Protein AF-A0A9D9C354-F1 (afdb_monomer_lite)

pLDDT: mean 83.54, std 12.0, range [52.19, 97.06]

Secondary structure (DSSP, 8-state):
--EEEEEEETTEEEEEESS-EEEES----SSS-HHHHH-SSS-EEEEE-S--SSTTHHHHHHHHHHSSSPPEEEE-HHHHHHHTTT--

Radius of gyration: 12.57 Å; chains: 1; bounding box: 32×30×29 Å

Foldseek 3Di:
DDWDWADFDDQWIWIDDPAAIETEQDDDGPPPCVLVVHQDPHAYEYENPDDDPDPRVVVVLCCCVVHPDRYHYDYDPVNVVVCVVVVD

Sequence (88 aa):
MNYKVTYIWHDCFVIETDVCLFVFDYWKDTDGKIVDIIDTDKPVYIFVSHQQKDHFISKIFRWASQLSNCPTYIIRFDSARFARHLIQ

Structure (mmCIF, N/CA/C/O backbone):
data_AF-A0A9D9C354-F1
#
_entry.id   AF-A0A9D9C354-F1
#
loop_
_atom_site.group_PDB
_atom_site.id
_atom_site.type_symbol
_atom_site.label_atom_id
_atom_site.label_alt_id
_atom_site.label_comp_id
_atom_site.label_asym_id
_atom_site.label_entity_id
_atom_site.label_seq_id
_atom_site.pdbx_PDB_ins_code
_atom_site.Cartn_x
_atom_site.Cartn_y
_atom_site.Cartn_z
_atom_site.occupancy
_atom_site.B_iso_or_equiv
_atom_site.auth_seq_id
_atom_site.auth_comp_id
_atom_site.auth_asym_id
_atom_site.auth_atom_id
_atom_site.pdbx_PDB_model_num
ATOM 1 N N . MET A 1 1 ? -21.627 7.436 4.863 1.00 67.19 1 MET A N 1
ATOM 2 C CA . MET A 1 1 ? -20.382 6.707 4.554 1.00 67.19 1 MET A CA 1
ATOM 3 C C . MET A 1 1 ? -19.257 7.706 4.638 1.00 67.19 1 MET A C 1
ATOM 5 O O . MET A 1 1 ? -19.265 8.648 3.853 1.00 67.19 1 MET A O 1
ATOM 9 N N . ASN A 1 2 ? -18.362 7.540 5.608 1.00 88.56 2 ASN A N 1
ATOM 10 C CA . ASN A 1 2 ? -17.171 8.369 5.705 1.00 88.56 2 ASN A CA 1
ATOM 11 C C . ASN A 1 2 ? -16.046 7.680 4.935 1.00 88.56 2 ASN A C 1
ATOM 13 O O . ASN A 1 2 ? -15.846 6.471 5.050 1.00 88.56 2 ASN A O 1
ATOM 17 N N . TYR A 1 3 ? -15.344 8.447 4.111 1.00 93.31 3 TYR A N 1
ATOM 18 C CA . TYR A 1 3 ? -14.140 7.985 3.444 1.00 93.31 3 TYR A CA 1
ATOM 19 C C . TYR A 1 3 ? -13.103 9.100 3.456 1.00 93.31 3 TYR A C 1
ATOM 21 O O . TYR A 1 3 ? -13.439 10.283 3.368 1.00 93.31 3 TYR A O 1
ATOM 29 N N . LYS A 1 4 ? -11.836 8.713 3.564 1.00 95.56 4 LYS A N 1
ATOM 30 C CA . LYS A 1 4 ? -10.691 9.616 3.488 1.00 95.56 4 LYS A CA 1
ATOM 31 C C . LYS A 1 4 ? -9.777 9.140 2.374 1.00 95.56 4 LYS A C 1
ATOM 33 O O . LYS A 1 4 ? -9.396 7.975 2.340 1.00 95.56 4 LYS A O 1
ATOM 38 N N . VAL A 1 5 ? -9.415 10.050 1.477 1.00 95.12 5 VAL A N 1
ATOM 39 C CA . VAL A 1 5 ? -8.443 9.781 0.416 1.00 95.12 5 VAL A CA 1
ATOM 40 C C . VAL A 1 5 ? -7.140 10.479 0.772 1.00 95.12 5 VAL A C 1
ATOM 42 O O . VAL A 1 5 ? -7.128 11.685 1.009 1.00 95.12 5 VAL A O 1
ATOM 45 N N . THR A 1 6 ? -6.050 9.721 0.799 1.00 94.00 6 THR A N 1
ATOM 46 C CA . THR A 1 6 ? -4.698 10.241 1.000 1.00 94.00 6 THR A CA 1
ATOM 47 C C . THR A 1 6 ? -3.896 10.007 -0.270 1.00 94.00 6 THR A C 1
ATOM 49 O O . THR A 1 6 ? -3.651 8.866 -0.655 1.00 94.00 6 THR A O 1
ATOM 52 N N . TYR A 1 7 ? -3.493 11.088 -0.929 1.00 91.94 7 TYR A N 1
ATOM 53 C CA . TYR A 1 7 ? -2.544 11.025 -2.034 1.00 91.94 7 TYR A CA 1
ATOM 54 C C . TYR A 1 7 ? -1.134 10.800 -1.481 1.00 91.94 7 TYR A C 1
ATOM 56 O O . TYR A 1 7 ? -0.726 11.498 -0.554 1.00 91.94 7 TYR A O 1
ATOM 64 N N . ILE A 1 8 ? -0.406 9.836 -2.047 1.00 89.12 8 ILE A N 1
ATOM 65 C CA . ILE A 1 8 ? 0.970 9.524 -1.649 1.00 89.12 8 ILE A CA 1
ATOM 66 C C . ILE A 1 8 ? 1.927 10.055 -2.712 1.00 89.12 8 ILE A C 1
ATOM 68 O O . ILE A 1 8 ? 2.701 10.973 -2.445 1.00 89.12 8 ILE A O 1
ATOM 72 N N . TRP A 1 9 ? 1.870 9.497 -3.925 1.00 87.25 9 TRP A N 1
ATOM 73 C CA . TRP A 1 9 ? 2.781 9.868 -5.005 1.00 87.25 9 TRP A CA 1
ATOM 74 C C . TRP A 1 9 ? 2.337 9.296 -6.361 1.00 87.25 9 TRP A C 1
ATOM 76 O O . TRP A 1 9 ? 2.126 8.091 -6.476 1.00 87.25 9 TRP A O 1
ATOM 86 N N . HIS A 1 10 ? 2.271 10.135 -7.401 1.00 87.56 10 HIS A N 1
ATOM 87 C CA . HIS A 1 10 ? 1.859 9.778 -8.769 1.00 87.56 10 HIS A CA 1
ATOM 88 C C . HIS A 1 10 ? 0.510 9.046 -8.793 1.00 87.56 10 HIS A C 1
ATOM 90 O O . HIS A 1 10 ? -0.500 9.651 -8.456 1.00 87.56 10 HIS A O 1
ATOM 96 N N . ASP A 1 11 ? 0.477 7.760 -9.145 1.00 86.88 11 ASP A N 1
ATOM 97 C CA . ASP A 1 11 ? -0.765 6.977 -9.210 1.00 86.88 11 ASP A CA 1
ATOM 98 C C . ASP A 1 11 ? -1.122 6.349 -7.856 1.00 86.88 11 ASP A C 1
ATOM 100 O O . ASP A 1 11 ? -2.152 5.692 -7.723 1.00 86.88 11 ASP A O 1
ATOM 104 N N . CYS A 1 12 ? -0.291 6.568 -6.830 1.00 89.88 12 CYS A N 1
ATOM 105 C CA . CYS A 1 12 ? -0.485 5.990 -5.514 1.00 89.88 12 CYS A CA 1
ATOM 106 C C . CYS A 1 12 ? -1.377 6.851 -4.622 1.00 89.88 12 CYS A C 1
ATOM 108 O O . CYS A 1 12 ? -1.016 7.964 -4.220 1.00 89.88 12 CYS A O 1
ATOM 110 N N . PHE A 1 13 ? -2.501 6.269 -4.214 1.00 92.50 13 PHE A N 1
ATOM 111 C CA . PHE A 1 13 ? -3.405 6.819 -3.214 1.00 92.50 13 PHE A CA 1
ATOM 112 C C . PHE A 1 13 ? -3.932 5.723 -2.287 1.00 92.50 13 PHE A C 1
ATOM 114 O O . PHE A 1 13 ? -4.032 4.551 -2.658 1.00 92.50 13 PHE A O 1
ATOM 121 N N . VAL A 1 14 ? -4.273 6.131 -1.067 1.00 95.12 14 VAL A N 1
ATOM 122 C CA . VAL A 1 14 ? -4.909 5.288 -0.057 1.00 95.12 14 VAL A CA 1
ATOM 123 C C . VAL A 1 14 ? -6.324 5.787 0.175 1.00 95.12 14 VAL A C 1
ATOM 125 O O . VAL A 1 14 ? -6.532 6.976 0.418 1.00 95.12 14 VAL A O 1
ATOM 128 N N . ILE A 1 15 ? -7.293 4.883 0.116 1.00 96.06 15 ILE A N 1
ATOM 129 C CA . ILE A 1 15 ? -8.675 5.148 0.503 1.00 96.06 15 ILE A CA 1
ATOM 130 C C . ILE A 1 15 ? -8.926 4.424 1.814 1.00 96.06 15 ILE A C 1
ATOM 132 O O . ILE A 1 15 ? -8.917 3.197 1.862 1.00 96.06 15 ILE A O 1
ATOM 136 N N . GLU A 1 16 ? -9.178 5.189 2.865 1.00 96.50 16 GLU A N 1
ATOM 137 C CA . GLU A 1 16 ? -9.626 4.665 4.143 1.00 96.50 16 GLU A CA 1
ATOM 138 C C . GLU A 1 16 ? -11.146 4.782 4.244 1.00 96.50 16 GLU A C 1
ATOM 140 O O . GLU A 1 16 ? -11.728 5.840 3.988 1.00 96.50 16 GLU A O 1
ATOM 145 N N . THR A 1 17 ? -11.780 3.685 4.643 1.00 95.94 17 THR A N 1
ATOM 146 C CA . THR A 1 17 ? -13.203 3.622 4.980 1.00 95.94 17 THR A CA 1
ATOM 147 C C . THR A 1 17 ? -13.377 3.190 6.434 1.00 95.94 17 THR A C 1
ATOM 149 O O . THR A 1 17 ? -12.420 2.807 7.116 1.00 95.94 17 THR A O 1
ATOM 152 N N . ASP A 1 18 ? -14.620 3.189 6.909 1.00 95.12 18 ASP A N 1
ATOM 153 C CA . ASP A 1 18 ? -14.951 2.706 8.252 1.00 95.12 18 ASP A CA 1
ATOM 154 C C . ASP A 1 18 ? -14.593 1.216 8.452 1.00 95.12 18 ASP A C 1
ATOM 156 O O . ASP A 1 18 ? -14.313 0.804 9.574 1.00 95.12 18 ASP A O 1
ATOM 160 N N . VAL A 1 19 ? -14.544 0.416 7.376 1.00 95.31 19 VAL A N 1
ATOM 161 C CA . VAL A 1 19 ? -14.415 -1.053 7.451 1.00 95.31 19 VAL A CA 1
ATOM 162 C C . VAL A 1 19 ? -13.155 -1.631 6.807 1.00 95.31 19 VAL A C 1
ATOM 164 O O . VAL A 1 19 ? -12.823 -2.777 7.080 1.00 95.31 19 VAL A O 1
ATOM 167 N N . CYS A 1 20 ? -12.468 -0.893 5.935 1.00 96.00 20 CYS A N 1
ATOM 168 C CA . CYS A 1 20 ? -11.295 -1.388 5.205 1.00 96.00 20 CYS A CA 1
ATOM 169 C C . CYS A 1 20 ? -10.462 -0.256 4.597 1.00 96.00 20 CYS A C 1
ATOM 171 O O . CYS A 1 20 ? -10.914 0.894 4.523 1.00 96.00 20 CYS A O 1
ATOM 173 N N . LEU A 1 21 ? -9.257 -0.604 4.145 1.00 97.06 21 LEU A N 1
ATOM 174 C CA . LEU A 1 21 ? -8.366 0.279 3.406 1.00 97.06 21 LEU A CA 1
ATOM 175 C C . LEU A 1 21 ? -8.066 -0.285 2.022 1.00 97.06 21 LEU A C 1
ATOM 177 O O . LEU A 1 21 ? -7.895 -1.492 1.843 1.00 97.06 21 LEU A O 1
ATOM 181 N N . PHE A 1 22 ? -7.932 0.618 1.059 1.00 96.50 22 PHE A N 1
ATOM 182 C CA . PHE A 1 22 ? -7.496 0.311 -0.295 1.00 96.50 22 PHE A CA 1
ATOM 183 C C . PHE A 1 22 ? -6.239 1.111 -0.621 1.00 96.50 22 PHE A C 1
ATOM 185 O O . PHE A 1 22 ? -6.235 2.330 -0.474 1.00 96.50 22 PHE A O 1
ATOM 192 N N . VAL A 1 23 ? -5.191 0.440 -1.086 1.00 94.75 23 VAL A N 1
ATOM 193 C CA . VAL A 1 23 ? -3.939 1.045 -1.554 1.00 94.75 23 VAL A CA 1
ATOM 194 C C . VAL A 1 23 ? -3.823 0.781 -3.045 1.00 94.75 23 VAL A C 1
ATOM 196 O O . VAL A 1 23 ? -3.933 -0.367 -3.468 1.00 94.75 23 VAL A O 1
ATOM 199 N N . PHE A 1 24 ? -3.584 1.814 -3.843 1.00 92.56 24 PHE A N 1
ATOM 200 C CA . PHE A 1 24 ? -3.455 1.689 -5.295 1.00 92.56 24 PHE A CA 1
ATOM 201 C C . PHE A 1 24 ? -2.032 1.992 -5.744 1.00 92.56 24 PHE A C 1
ATOM 203 O O . PHE A 1 24 ? -1.421 2.914 -5.222 1.00 92.56 24 PHE A O 1
ATOM 210 N N . ASP A 1 25 ? -1.514 1.203 -6.690 1.00 88.88 25 ASP A N 1
ATOM 211 C CA . ASP A 1 25 ? -0.331 1.482 -7.522 1.00 88.88 25 ASP A CA 1
ATOM 212 C C . ASP A 1 25 ? 0.889 2.042 -6.781 1.00 88.88 25 ASP A C 1
ATOM 214 O O . ASP A 1 25 ? 1.618 2.908 -7.276 1.00 88.88 25 ASP A O 1
ATOM 218 N N . TYR A 1 26 ? 1.135 1.504 -5.583 1.00 88.75 26 TYR A N 1
ATOM 219 C CA . TYR A 1 26 ? 2.260 1.906 -4.759 1.00 88.75 26 TYR A CA 1
ATOM 220 C C . TYR A 1 26 ? 3.586 1.715 -5.497 1.00 88.75 26 TYR A C 1
ATOM 222 O O . TYR A 1 26 ? 4.051 0.592 -5.704 1.00 88.75 26 TYR A O 1
ATOM 230 N N . TRP A 1 27 ? 4.212 2.844 -5.826 1.00 80.88 27 TRP A N 1
ATOM 231 C CA . TRP A 1 27 ? 5.604 2.900 -6.243 1.00 80.88 27 TRP A CA 1
ATOM 232 C C . TRP A 1 27 ? 6.443 3.323 -5.055 1.00 80.88 27 TRP A C 1
ATOM 234 O O . TRP A 1 27 ? 7.059 2.508 -4.386 1.00 80.88 27 TRP A O 1
ATOM 244 N N . LYS A 1 28 ? 6.434 4.613 -4.734 1.00 79.56 28 LYS A N 1
ATOM 245 C CA . LYS A 1 28 ? 7.372 5.222 -3.807 1.00 79.56 28 LYS A CA 1
ATOM 246 C C . LYS A 1 28 ? 6.628 5.945 -2.703 1.00 79.56 28 LYS A C 1
ATOM 248 O O . LYS A 1 28 ? 5.669 6.661 -2.961 1.00 79.56 28 LYS A O 1
ATOM 253 N N . ASP A 1 29 ? 7.178 5.833 -1.506 1.00 77.06 29 ASP A N 1
ATOM 254 C CA . ASP A 1 29 ? 6.887 6.723 -0.398 1.00 77.06 29 ASP A CA 1
ATOM 255 C C . ASP A 1 29 ? 8.130 7.563 -0.101 1.00 77.06 29 ASP A C 1
ATOM 257 O O . ASP A 1 29 ? 9.169 7.029 0.291 1.00 77.06 29 ASP A O 1
ATOM 261 N N . THR A 1 30 ? 8.070 8.865 -0.373 1.00 71.56 30 THR A N 1
ATOM 262 C CA . THR A 1 30 ? 9.164 9.790 -0.037 1.00 71.56 30 THR A CA 1
ATOM 263 C C . THR A 1 30 ? 9.176 10.161 1.436 1.00 71.56 30 THR A C 1
ATOM 265 O O . THR A 1 30 ? 10.241 10.474 1.960 1.00 71.56 30 THR A O 1
ATOM 268 N N . ASP A 1 31 ? 8.015 10.104 2.082 1.00 75.75 31 ASP A N 1
ATOM 269 C CA . ASP A 1 31 ? 7.81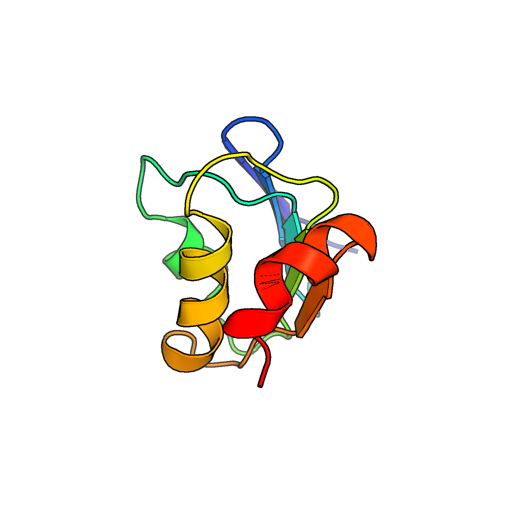1 10.577 3.446 1.00 75.75 31 ASP A CA 1
ATOM 270 C C . ASP A 1 31 ? 7.823 9.428 4.463 1.00 75.75 31 ASP A C 1
ATOM 272 O O . ASP A 1 31 ? 7.920 9.679 5.661 1.00 75.75 31 ASP A O 1
ATOM 276 N N . GLY A 1 32 ? 7.724 8.181 3.996 1.00 76.81 32 GLY A N 1
ATOM 277 C CA . GLY A 1 32 ? 7.708 6.971 4.822 1.00 76.81 32 GLY A CA 1
ATOM 278 C C . GLY A 1 32 ? 6.417 6.766 5.621 1.00 76.81 32 GLY A C 1
ATOM 279 O O . GLY A 1 32 ? 6.395 5.930 6.516 1.00 76.81 32 GLY A O 1
ATOM 280 N N . LYS A 1 33 ? 5.357 7.520 5.316 1.00 81.44 33 LYS A N 1
ATOM 281 C CA . LYS A 1 33 ? 4.111 7.577 6.094 1.00 81.44 33 LYS A CA 1
ATOM 282 C C . LYS A 1 33 ? 3.084 6.521 5.706 1.00 81.44 33 LYS A C 1
ATOM 284 O O . LYS A 1 33 ? 2.089 6.371 6.406 1.00 81.44 33 LYS A O 1
ATOM 289 N N . ILE A 1 34 ? 3.252 5.820 4.584 1.00 88.50 34 ILE A N 1
ATOM 290 C CA . ILE A 1 34 ? 2.225 4.889 4.113 1.00 88.50 34 ILE A CA 1
ATOM 291 C C . ILE A 1 34 ? 2.036 3.734 5.090 1.00 88.50 34 ILE A C 1
ATOM 293 O O . ILE A 1 34 ? 0.902 3.328 5.311 1.00 88.50 34 ILE A O 1
ATOM 297 N N . VAL A 1 35 ? 3.123 3.252 5.706 1.00 87.75 35 VAL A N 1
ATOM 298 C CA . VAL A 1 35 ? 3.067 2.171 6.697 1.00 87.75 35 VAL A CA 1
ATOM 299 C C . VAL A 1 35 ? 2.244 2.612 7.905 1.00 87.75 35 VAL A C 1
ATOM 301 O O . VAL A 1 35 ? 1.348 1.880 8.301 1.00 87.75 35 VAL A O 1
ATOM 304 N N . ASP A 1 36 ? 2.434 3.841 8.387 1.00 89.69 36 ASP A N 1
ATOM 305 C CA . ASP A 1 36 ? 1.651 4.400 9.499 1.00 89.69 36 ASP A CA 1
ATOM 306 C C . ASP A 1 36 ? 0.151 4.530 9.175 1.00 89.69 36 ASP A C 1
ATOM 308 O O . ASP A 1 36 ? -0.684 4.566 10.076 1.00 89.69 36 ASP A O 1
ATOM 312 N N . ILE A 1 37 ? -0.209 4.628 7.890 1.00 90.25 37 ILE A N 1
ATOM 313 C CA . ILE A 1 37 ? -1.608 4.698 7.442 1.00 90.25 37 ILE A CA 1
ATOM 314 C C . ILE A 1 37 ? -2.224 3.297 7.342 1.00 90.25 37 ILE A C 1
ATOM 316 O O . ILE A 1 37 ? -3.405 3.128 7.641 1.00 90.25 37 ILE A O 1
ATOM 320 N N . ILE A 1 38 ? -1.456 2.313 6.868 1.00 92.81 38 ILE A N 1
ATOM 321 C CA . ILE A 1 38 ? -1.969 0.977 6.527 1.00 92.81 38 ILE A CA 1
ATOM 322 C C . ILE A 1 38 ? -1.736 -0.067 7.623 1.00 92.81 38 ILE A C 1
ATOM 324 O O . ILE A 1 38 ? -2.290 -1.158 7.522 1.00 92.81 38 ILE A O 1
ATOM 328 N N . ASP A 1 39 ? -0.940 0.233 8.650 1.00 93.25 39 ASP A N 1
ATOM 329 C CA . ASP A 1 39 ? -0.794 -0.625 9.826 1.00 93.25 39 ASP A CA 1
ATOM 330 C C . ASP A 1 39 ? -1.993 -0.431 10.759 1.00 93.25 39 ASP A C 1
ATOM 332 O O . ASP A 1 39 ? -2.060 0.475 11.589 1.00 93.25 39 ASP A O 1
ATOM 336 N N . THR A 1 40 ? -3.011 -1.255 10.540 1.00 91.94 40 THR A N 1
ATOM 337 C CA . THR A 1 40 ? -4.302 -1.179 11.218 1.00 91.94 40 THR A CA 1
ATOM 338 C C . THR A 1 40 ? -4.923 -2.567 11.325 1.00 91.94 40 THR A C 1
ATOM 340 O O . THR A 1 40 ? -4.599 -3.474 10.559 1.00 91.94 40 THR A O 1
ATOM 343 N N . ASP A 1 41 ? -5.874 -2.723 12.243 1.00 93.44 41 ASP A N 1
ATOM 344 C CA . ASP A 1 41 ? -6.659 -3.951 12.379 1.00 93.44 41 ASP A CA 1
ATOM 345 C C . ASP A 1 41 ? -7.651 -4.142 11.219 1.00 93.44 41 ASP A C 1
ATOM 347 O O . ASP A 1 41 ? -8.122 -5.253 10.961 1.00 93.44 41 ASP A O 1
ATOM 351 N N . LYS A 1 42 ? -7.984 -3.067 10.489 1.00 94.81 42 LYS A N 1
ATOM 352 C CA . LYS A 1 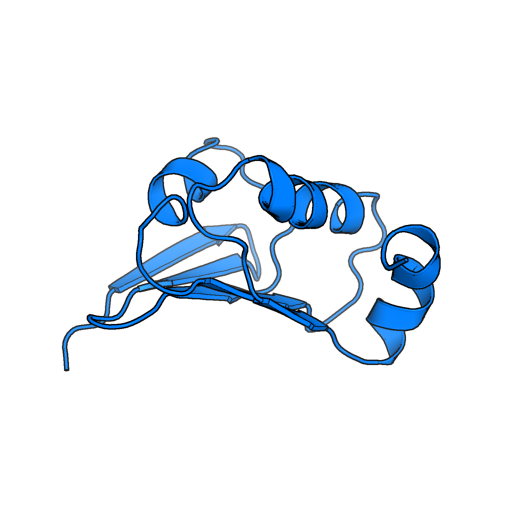42 ? -8.892 -3.138 9.339 1.00 94.81 42 LYS A CA 1
ATOM 353 C C . LYS A 1 42 ? -8.256 -3.952 8.199 1.00 94.81 42 LYS A C 1
ATOM 355 O O . LYS A 1 42 ? -7.056 -3.839 7.961 1.00 94.81 42 LYS A O 1
ATOM 360 N N . PRO A 1 43 ? -9.044 -4.720 7.428 1.00 96.06 43 PRO A N 1
ATOM 361 C CA . PRO A 1 43 ? -8.561 -5.349 6.206 1.00 96.06 43 PRO A CA 1
ATOM 362 C C . PRO A 1 43 ? -7.949 -4.329 5.239 1.00 96.06 43 PRO A C 1
ATOM 364 O O . PRO A 1 43 ? -8.571 -3.307 4.930 1.00 96.06 43 PRO A O 1
ATOM 367 N N . VAL A 1 44 ? -6.758 -4.643 4.730 1.00 96.56 44 VAL A N 1
ATOM 368 C CA . VAL A 1 44 ? -6.032 -3.830 3.749 1.00 96.56 44 VAL A CA 1
ATOM 369 C C . VAL A 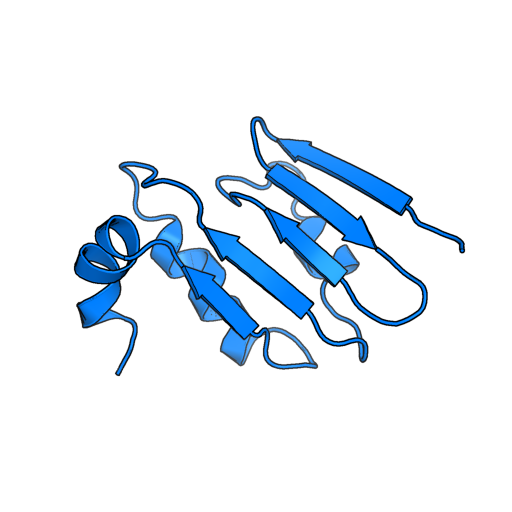1 44 ? -5.991 -4.566 2.416 1.00 96.56 44 VAL A C 1
ATOM 371 O O . VAL A 1 44 ? -5.556 -5.715 2.341 1.00 96.56 44 VAL A O 1
ATOM 374 N N . TYR A 1 45 ? -6.408 -3.889 1.352 1.00 95.81 45 TYR A N 1
ATOM 375 C CA . TYR A 1 45 ? -6.363 -4.397 -0.014 1.00 95.81 45 TYR A CA 1
ATOM 376 C C . TYR A 1 45 ? -5.389 -3.572 -0.846 1.00 95.81 45 TYR A C 1
ATOM 378 O O . TYR A 1 45 ? -5.497 -2.349 -0.906 1.00 95.81 45 TYR A O 1
ATOM 386 N N . ILE A 1 46 ? -4.456 -4.238 -1.517 1.00 93.44 46 ILE A N 1
ATOM 387 C CA . ILE A 1 46 ? -3.424 -3.595 -2.331 1.00 93.44 46 ILE A CA 1
ATOM 388 C C . ILE A 1 46 ? -3.677 -3.924 -3.795 1.00 93.44 46 ILE A C 1
ATOM 390 O O . ILE A 1 46 ? -3.585 -5.083 -4.198 1.00 93.44 46 ILE A O 1
ATOM 394 N N . PHE A 1 47 ? -3.962 -2.906 -4.598 1.00 92.62 47 PHE A N 1
ATOM 395 C CA . PHE A 1 47 ? -4.164 -3.018 -6.035 1.00 92.62 47 PHE A CA 1
ATOM 396 C C . PHE A 1 47 ? -2.887 -2.689 -6.797 1.00 92.62 47 PHE A C 1
ATOM 398 O O . PHE A 1 47 ? -2.283 -1.636 -6.597 1.00 92.62 47 PHE A O 1
ATOM 405 N N . VAL A 1 48 ? -2.522 -3.578 -7.719 1.00 88.62 48 VAL A N 1
ATOM 406 C CA . VAL A 1 48 ? -1.421 -3.375 -8.667 1.00 88.62 48 VAL A CA 1
ATOM 407 C C . VAL A 1 48 ? -1.997 -3.430 -10.078 1.00 88.62 48 VAL A C 1
ATOM 409 O O . VAL A 1 48 ? -2.193 -4.512 -10.646 1.00 88.62 48 VAL A O 1
ATOM 412 N N . SER A 1 49 ? -2.319 -2.257 -10.624 1.00 85.44 49 SER A N 1
ATOM 413 C CA . SER A 1 49 ? -3.018 -2.092 -11.900 1.00 85.44 49 SER A CA 1
ATOM 414 C C . SER A 1 49 ? -2.090 -2.212 -13.107 1.00 85.44 49 SER A C 1
ATOM 416 O O . SER A 1 49 ? -2.515 -2.687 -14.160 1.00 85.44 49 SER A O 1
ATOM 418 N N . HIS A 1 50 ? -0.821 -1.830 -12.966 1.00 77.25 50 HIS A N 1
ATOM 419 C CA . HIS A 1 50 ? 0.168 -1.865 -14.038 1.00 77.25 50 HIS A CA 1
ATOM 420 C C . HIS A 1 50 ? 1.560 -2.207 -13.507 1.00 77.25 50 HIS A C 1
ATOM 422 O O . HIS A 1 50 ? 1.846 -2.129 -12.313 1.00 77.25 50 HIS A O 1
ATOM 428 N N . GLN A 1 51 ? 2.443 -2.612 -14.417 1.00 67.00 51 GLN A N 1
ATOM 429 C CA . GLN A 1 51 ? 3.834 -2.847 -14.077 1.00 67.00 51 GLN A CA 1
ATOM 430 C C . GLN A 1 51 ? 4.613 -1.544 -14.004 1.00 67.00 51 GLN A C 1
A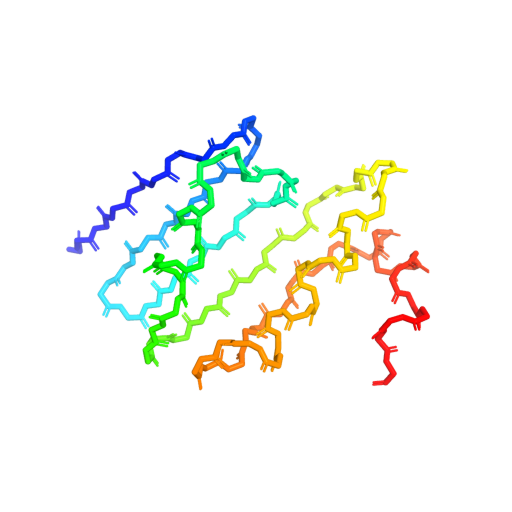TOM 432 O O . GLN A 1 51 ? 4.780 -0.849 -15.006 1.00 67.00 51 GLN A O 1
ATOM 437 N N . GLN A 1 52 ? 5.196 -1.289 -12.844 1.00 64.56 52 GLN A N 1
ATOM 438 C CA . GLN A 1 52 ? 6.299 -0.350 -12.720 1.00 64.56 52 GLN A CA 1
ATOM 439 C C . GLN A 1 52 ? 7.594 -1.131 -12.965 1.00 64.56 52 GLN A C 1
ATOM 441 O O . GLN A 1 52 ? 7.777 -2.228 -12.440 1.00 64.56 52 GLN A O 1
ATOM 446 N N . LYS A 1 53 ? 8.469 -0.607 -13.829 1.00 58.03 53 LYS A N 1
ATOM 447 C CA . LYS A 1 53 ? 9.642 -1.322 -14.373 1.00 58.03 53 LYS A CA 1
ATOM 448 C C . LYS A 1 53 ? 10.745 -1.625 -13.348 1.00 58.03 53 LYS A C 1
ATOM 450 O O . LYS A 1 53 ? 11.719 -2.293 -13.684 1.00 58.03 53 LYS A O 1
ATOM 455 N N . ASP A 1 54 ? 10.571 -1.196 -12.106 1.00 54.34 54 ASP A N 1
ATOM 456 C CA . ASP A 1 54 ? 11.612 -1.183 -11.086 1.00 54.34 54 ASP A CA 1
ATOM 457 C C . ASP A 1 54 ? 11.211 -2.104 -9.919 1.00 54.34 54 ASP A C 1
ATOM 459 O O . ASP A 1 54 ? 10.033 -2.403 -9.741 1.00 54.34 54 ASP A O 1
ATOM 463 N N . HIS A 1 55 ? 12.174 -2.553 -9.103 1.00 58.41 55 HIS A N 1
ATOM 464 C CA . HIS A 1 55 ? 12.058 -3.560 -8.021 1.00 58.41 55 HIS A CA 1
ATOM 465 C C . HIS A 1 55 ? 10.993 -3.315 -6.909 1.00 58.41 55 HIS A C 1
ATOM 467 O O . HIS A 1 55 ? 11.031 -3.956 -5.857 1.00 58.41 55 HIS A O 1
ATOM 473 N N . PHE A 1 56 ? 10.037 -2.409 -7.094 1.00 59.78 56 PHE A N 1
ATOM 474 C CA . PHE A 1 56 ? 9.033 -1.979 -6.123 1.00 59.78 56 PHE A CA 1
ATOM 475 C C . PHE A 1 56 ? 7.968 -3.011 -5.779 1.00 59.78 56 PHE A C 1
ATOM 477 O O . PHE A 1 56 ? 7.545 -3.062 -4.625 1.00 59.78 56 PHE A O 1
ATOM 484 N N . ILE A 1 57 ? 7.632 -3.906 -6.709 1.00 64.06 57 ILE A N 1
ATOM 485 C CA . ILE A 1 57 ? 6.744 -5.040 -6.425 1.00 64.06 57 ILE A CA 1
ATOM 486 C C . ILE A 1 57 ? 7.276 -5.855 -5.228 1.00 64.06 57 ILE A C 1
ATOM 488 O O . ILE A 1 57 ? 6.504 -6.306 -4.391 1.00 64.06 57 ILE A O 1
ATOM 492 N N . SER A 1 58 ? 8.600 -5.971 -5.060 1.00 69.00 58 SER A N 1
ATOM 493 C CA . SER A 1 58 ? 9.173 -6.683 -3.907 1.00 69.00 58 SER A CA 1
ATOM 494 C C . SER A 1 58 ? 8.933 -5.990 -2.562 1.00 69.00 58 SER A C 1
ATOM 496 O O . SER A 1 58 ? 8.845 -6.666 -1.539 1.00 69.00 58 SER A O 1
ATOM 498 N N . LYS A 1 59 ? 8.812 -4.655 -2.534 1.00 77.38 59 LYS A N 1
ATOM 499 C CA . LYS A 1 59 ? 8.613 -3.903 -1.289 1.00 77.38 59 LYS A CA 1
ATOM 500 C C . LYS A 1 59 ? 7.202 -4.080 -0.749 1.00 77.38 59 LYS A C 1
ATOM 502 O O . LYS A 1 59 ? 7.070 -4.327 0.443 1.00 77.38 59 LYS A O 1
ATOM 507 N N . ILE A 1 60 ? 6.182 -4.019 -1.609 1.00 83.12 60 ILE A N 1
ATOM 508 C CA . ILE A 1 60 ? 4.792 -4.188 -1.162 1.00 83.12 60 ILE A CA 1
ATOM 509 C C . ILE A 1 60 ? 4.556 -5.570 -0.562 1.00 83.12 60 ILE A C 1
ATOM 511 O O . ILE A 1 60 ? 3.808 -5.682 0.398 1.00 83.12 60 ILE A O 1
ATOM 515 N N . PHE A 1 61 ? 5.227 -6.616 -1.057 1.00 84.50 61 PHE A N 1
ATOM 516 C CA . PHE A 1 61 ? 5.092 -7.966 -0.504 1.00 84.50 61 PHE A CA 1
ATOM 517 C C . PHE A 1 61 ? 5.746 -8.133 0.868 1.00 84.50 61 PHE A C 1
ATOM 519 O O . PHE A 1 61 ? 5.332 -8.996 1.635 1.00 84.50 61 PHE A O 1
ATOM 526 N N . ARG A 1 62 ? 6.720 -7.287 1.233 1.00 84.56 62 ARG A N 1
ATOM 527 C CA . ARG A 1 62 ? 7.286 -7.307 2.592 1.00 84.56 62 ARG A CA 1
ATOM 528 C C . ARG A 1 62 ? 6.257 -6.904 3.643 1.00 84.56 62 ARG A C 1
ATOM 530 O O . ARG A 1 62 ? 6.364 -7.367 4.776 1.00 84.56 62 ARG A O 1
ATOM 537 N N . TRP A 1 63 ? 5.242 -6.122 3.272 1.00 88.69 63 TRP A N 1
ATOM 538 C CA . TRP A 1 63 ? 4.169 -5.725 4.183 1.00 88.69 63 TRP A CA 1
ATOM 539 C C . TRP A 1 63 ? 3.387 -6.905 4.756 1.00 88.69 63 TRP A C 1
ATOM 541 O O . TRP A 1 63 ? 2.968 -6.823 5.904 1.00 88.69 63 TRP A O 1
ATOM 551 N N . ALA A 1 64 ? 3.316 -8.038 4.050 1.00 86.56 64 ALA A N 1
ATOM 552 C CA . ALA A 1 64 ? 2.753 -9.279 4.589 1.00 86.56 64 ALA A CA 1
ATOM 553 C C . ALA A 1 64 ? 3.429 -9.762 5.885 1.00 86.56 64 ALA A C 1
ATOM 555 O O . ALA A 1 64 ? 2.811 -10.474 6.667 1.00 86.56 64 ALA A O 1
ATOM 556 N N . SER A 1 65 ? 4.684 -9.367 6.119 1.00 85.50 65 SER A N 1
ATOM 557 C CA . SER A 1 65 ? 5.439 -9.672 7.343 1.00 85.50 65 SER A CA 1
ATOM 558 C C . SER A 1 65 ? 5.604 -8.490 8.303 1.00 85.50 65 SER A C 1
ATOM 560 O O . SER A 1 65 ? 6.097 -8.686 9.409 1.00 85.50 65 SER A O 1
ATOM 562 N N . GLN A 1 66 ? 5.266 -7.269 7.879 1.00 86.25 66 GLN A N 1
ATOM 563 C CA . GLN A 1 66 ? 5.538 -6.041 8.640 1.00 86.25 66 GLN A CA 1
ATOM 564 C C . GLN A 1 66 ? 4.288 -5.433 9.271 1.00 86.25 66 GLN A C 1
ATOM 566 O O . GLN A 1 66 ? 4.414 -4.764 10.289 1.00 86.25 66 GLN A O 1
ATOM 571 N N . LEU A 1 67 ? 3.121 -5.628 8.658 1.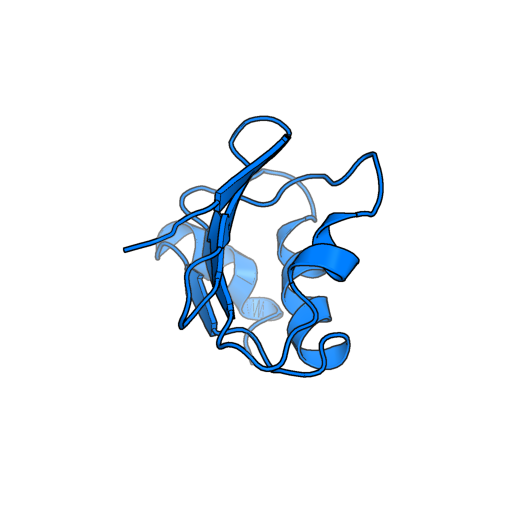00 88.12 67 LEU A N 1
ATOM 572 C CA . LEU A 1 67 ? 1.863 -5.081 9.151 1.00 88.12 67 LEU A CA 1
ATOM 573 C C . LEU A 1 67 ? 1.222 -6.026 10.162 1.00 88.12 67 LEU A C 1
ATOM 575 O O . LEU A 1 67 ? 1.349 -7.248 10.057 1.00 88.12 67 LEU A O 1
ATOM 579 N N . SER A 1 68 ? 0.476 -5.444 11.096 1.00 88.00 68 SER A N 1
ATOM 580 C CA . SER A 1 68 ? -0.292 -6.182 12.101 1.00 88.00 68 SER A CA 1
ATOM 581 C C . SER A 1 68 ? -1.343 -7.093 11.459 1.00 88.00 68 SER A C 1
ATOM 583 O O . SER A 1 68 ? -1.570 -8.211 11.925 1.00 88.00 68 SER A O 1
ATOM 585 N N . ASN A 1 69 ? -1.947 -6.645 10.353 1.00 90.06 69 ASN A N 1
ATOM 586 C CA . ASN A 1 69 ? -2.876 -7.429 9.551 1.00 90.06 69 ASN A CA 1
ATOM 587 C C . ASN A 1 69 ? -2.289 -7.720 8.163 1.00 90.06 69 ASN A C 1
ATOM 589 O O . ASN A 1 69 ? -1.824 -6.813 7.469 1.00 90.06 69 ASN A O 1
ATOM 593 N N . CYS A 1 70 ? -2.324 -8.988 7.744 1.00 90.69 70 CYS A N 1
ATOM 594 C CA . CYS A 1 70 ? -1.773 -9.396 6.456 1.00 90.69 70 CYS A CA 1
ATOM 595 C C . CYS A 1 70 ? -2.642 -8.837 5.311 1.00 90.69 70 CYS A C 1
ATOM 597 O O . CYS A 1 70 ? -3.835 -9.152 5.233 1.00 90.69 70 CYS A O 1
ATOM 599 N N . PRO A 1 71 ? -2.082 -8.014 4.407 1.00 93.44 71 PRO A N 1
ATOM 600 C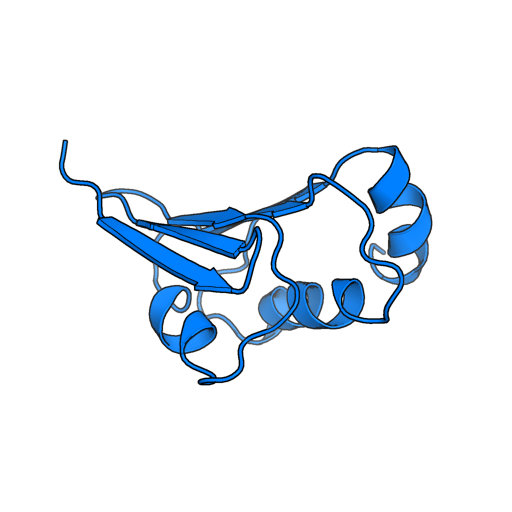 CA . PRO A 1 71 ? -2.844 -7.404 3.335 1.00 93.44 71 PRO A CA 1
ATOM 601 C C . PRO A 1 71 ? -3.205 -8.416 2.244 1.00 93.44 71 PRO A C 1
ATOM 603 O O . PRO A 1 71 ? -2.460 -9.342 1.922 1.00 93.44 71 PRO A O 1
ATOM 606 N N . THR A 1 72 ? -4.350 -8.186 1.609 1.00 94.12 72 THR A N 1
ATOM 607 C CA . THR A 1 72 ? -4.781 -8.923 0.421 1.00 94.12 72 THR A CA 1
ATOM 608 C C . THR A 1 72 ? -4.296 -8.209 -0.837 1.00 94.12 72 THR A C 1
ATOM 610 O O . THR A 1 72 ? -4.601 -7.036 -1.050 1.00 94.12 72 THR A O 1
ATOM 613 N N . TYR A 1 73 ? -3.577 -8.915 -1.707 1.00 90.81 73 TYR A N 1
ATOM 614 C CA . TYR A 1 73 ? -3.048 -8.354 -2.952 1.00 90.81 73 TYR A CA 1
ATOM 615 C C . TYR A 1 73 ? -3.959 -8.684 -4.139 1.00 90.81 73 TYR A C 1
ATOM 617 O O . TYR A 1 73 ? -4.236 -9.848 -4.422 1.00 90.81 73 TYR A O 1
ATOM 625 N N . ILE A 1 74 ? -4.385 -7.656 -4.871 1.00 91.75 74 ILE A N 1
ATOM 626 C CA . ILE A 1 74 ? -5.191 -7.750 -6.089 1.00 91.75 74 ILE A CA 1
ATOM 627 C C . ILE A 1 74 ? -4.326 -7.257 -7.249 1.00 91.75 74 ILE A C 1
ATOM 629 O O . ILE A 1 74 ? -4.123 -6.060 -7.452 1.00 91.75 74 ILE A O 1
ATOM 633 N N . ILE A 1 75 ? -3.770 -8.202 -8.001 1.00 87.25 75 ILE A N 1
ATOM 634 C CA . ILE A 1 75 ? -2.727 -7.932 -8.993 1.00 87.25 75 ILE A CA 1
ATOM 635 C C . ILE A 1 75 ? -3.254 -8.265 -10.384 1.00 87.25 75 ILE A C 1
ATOM 637 O O . ILE A 1 75 ? -3.777 -9.357 -10.617 1.00 87.25 75 ILE A O 1
ATOM 641 N N . ARG A 1 76 ? -3.077 -7.341 -11.333 1.00 84.62 76 ARG A N 1
ATOM 642 C CA . ARG A 1 76 ? -3.377 -7.594 -12.746 1.00 84.62 76 ARG A CA 1
ATOM 643 C C . ARG A 1 76 ? -2.557 -8.782 -13.275 1.00 84.62 76 ARG A C 1
ATOM 645 O O . ARG A 1 76 ? -1.384 -8.938 -12.948 1.00 84.62 76 ARG A O 1
ATOM 652 N N . PHE A 1 77 ? -3.171 -9.628 -14.105 1.00 79.56 77 PHE A N 1
ATOM 653 C CA . PHE A 1 77 ? -2.589 -10.904 -14.551 1.00 79.56 77 PHE A CA 1
ATOM 654 C C . PHE A 1 77 ? -1.202 -10.781 -15.210 1.00 79.56 77 PHE A C 1
ATOM 656 O O . PHE A 1 77 ? -0.314 -11.597 -14.953 1.00 79.56 77 PHE A O 1
ATOM 663 N N . ASP A 1 78 ? -1.001 -9.762 -16.047 1.00 74.50 78 ASP A N 1
ATOM 664 C CA . ASP A 1 78 ? 0.287 -9.483 -16.689 1.00 74.50 78 ASP A CA 1
ATOM 665 C C . ASP A 1 78 ? 1.360 -9.098 -15.662 1.00 74.50 78 ASP A C 1
ATOM 667 O O . ASP A 1 78 ? 2.448 -9.669 -15.695 1.00 74.50 78 ASP A O 1
ATOM 671 N N . SER A 1 79 ? 1.038 -8.241 -14.693 1.00 71.38 79 SER A N 1
ATOM 672 C CA . SER A 1 79 ? 1.908 -7.882 -13.566 1.00 71.38 79 SER A CA 1
ATOM 673 C C . SER A 1 79 ? 2.237 -9.080 -12.669 1.00 71.38 79 SER A C 1
ATOM 675 O O . SER A 1 79 ? 3.387 -9.254 -12.258 1.00 71.38 79 SER A O 1
ATOM 677 N N . ALA A 1 80 ? 1.265 -9.961 -12.414 1.00 70.06 80 ALA A N 1
ATOM 678 C CA . ALA A 1 80 ? 1.454 -11.156 -11.592 1.00 70.06 80 ALA A CA 1
ATOM 679 C C . ALA A 1 80 ? 2.491 -12.121 -12.191 1.00 70.06 80 ALA A C 1
ATOM 681 O O . ALA A 1 80 ? 3.243 -12.758 -11.453 1.00 70.06 80 ALA A O 1
ATOM 682 N N . ARG A 1 81 ? 2.604 -12.193 -13.529 1.00 66.81 81 ARG A N 1
ATOM 683 C CA . ARG A 1 81 ? 3.611 -13.026 -14.213 1.00 66.81 81 ARG A CA 1
ATOM 684 C C . ARG A 1 81 ? 5.040 -12.687 -13.784 1.00 66.81 81 ARG A C 1
ATOM 686 O O . ARG A 1 81 ? 5.875 -13.586 -13.715 1.00 66.81 81 ARG A O 1
ATOM 693 N N . PHE A 1 82 ? 5.310 -11.425 -13.471 1.00 64.12 82 PHE A N 1
ATOM 694 C CA . PHE A 1 82 ? 6.630 -10.965 -13.045 1.00 64.12 82 PHE A CA 1
ATOM 695 C C . PHE A 1 82 ? 6.859 -11.151 -11.548 1.00 64.12 82 PHE A C 1
ATOM 697 O O . PHE A 1 82 ? 7.988 -11.391 -11.133 1.00 64.12 82 PHE A O 1
ATOM 704 N N . ALA A 1 83 ? 5.792 -11.127 -10.751 1.00 64.88 83 ALA A N 1
ATOM 705 C CA . ALA A 1 83 ? 5.829 -11.397 -9.317 1.00 64.88 83 ALA A CA 1
ATOM 706 C C . ALA A 1 83 ? 5.873 -12.896 -8.964 1.00 64.88 83 ALA A C 1
ATOM 708 O O . ALA A 1 83 ? 5.987 -13.232 -7.792 1.00 64.88 83 ALA A O 1
ATOM 709 N N . ARG A 1 84 ? 5.819 -13.811 -9.945 1.00 65.81 84 ARG A N 1
ATOM 710 C CA . ARG A 1 84 ? 5.778 -15.273 -9.716 1.00 65.81 84 ARG A CA 1
ATOM 711 C C . ARG A 1 84 ? 6.890 -15.829 -8.825 1.00 65.81 84 ARG A C 1
ATOM 713 O O . ARG A 1 84 ? 6.691 -16.852 -8.198 1.00 65.81 84 ARG A O 1
ATOM 720 N N . HIS A 1 85 ? 8.056 -15.192 -8.789 1.00 66.69 85 HIS A N 1
ATOM 721 C CA . HIS A 1 85 ? 9.164 -15.627 -7.934 1.00 66.69 85 HIS A CA 1
ATOM 722 C C . HIS A 1 85 ? 9.022 -15.165 -6.471 1.00 66.69 85 HIS A C 1
ATOM 724 O O . HIS A 1 85 ? 9.779 -15.616 -5.619 1.00 66.69 85 HIS A O 1
ATOM 730 N N . LEU A 1 86 ? 8.077 -14.260 -6.192 1.00 64.31 86 LEU A N 1
ATOM 731 C CA . LEU A 1 86 ? 7.766 -13.709 -4.869 1.00 64.31 86 LEU A CA 1
ATOM 732 C C . LEU A 1 86 ? 6.467 -14.284 -4.285 1.00 64.31 86 LEU A C 1
ATOM 734 O O . LEU A 1 86 ? 6.274 -14.234 -3.077 1.00 64.31 86 LEU A O 1
ATOM 738 N N . ILE A 1 87 ? 5.587 -14.808 -5.142 1.00 61.88 87 ILE A N 1
ATOM 739 C CA . ILE A 1 87 ? 4.329 -15.464 -4.780 1.00 61.88 87 ILE A CA 1
ATOM 740 C C . ILE A 1 87 ? 4.602 -16.977 -4.812 1.00 61.88 87 ILE A C 1
ATOM 742 O O . ILE A 1 87 ? 4.545 -17.576 -5.886 1.00 61.88 87 ILE A O 1
ATOM 746 N N . GLN A 1 88 ? 4.994 -17.559 -3.674 1.00 52.19 88 GLN A N 1
ATOM 747 C CA . GLN A 1 88 ? 5.121 -19.015 -3.501 1.00 52.19 88 GLN A CA 1
ATOM 748 C C . GLN A 1 88 ? 3.824 -19.610 -2.963 1.00 52.19 88 GLN A C 1
ATOM 750 O O . GLN A 1 88 ? 3.228 -18.976 -2.064 1.00 52.19 88 GLN A O 1
#